Protein AF-A0A396H004-F1 (afdb_monomer_lite)

Foldseek 3Di:
DDEAEDEDEDAPDVHDPLVVDDPVVSVVVVVVVVVVQCVVCVVVVVVCVVVVHHYDYHYHYDNDPVVRVVVVCVVVVPPDDDDDDDPPPPDDDD

Organism: Medicago truncatula (NCBI:txid3880)

Radius of gyration: 15.83 Å; chains: 1; bounding box: 38×26×48 Å

Secondary structure (DSSP, 8-state):
--EEEEEEEEE--SSPPGGGS-HHHHHHHHHHHHHHHHHHHHHHHHHHHHTT-EEEEEEEEES-HHHHHHHHHHHTT-S----PPPSS-S----

Structure (mmCIF, N/CA/C/O backbone):
data_AF-A0A396H004-F1
#
_entry.id   AF-A0A396H004-F1
#
loop_
_atom_site.group_PDB
_atom_site.id
_atom_site.type_symbol
_atom_site.label_atom_id
_atom_site.label_alt_id
_atom_site.label_comp_id
_atom_site.label_asym_id
_atom_site.label_entity_id
_atom_site.label_seq_id
_atom_site.pdbx_PDB_ins_code
_atom_site.Cartn_x
_atom_site.Cartn_y
_atom_site.Cartn_z
_atom_site.occupancy
_atom_site.B_iso_or_equiv
_atom_site.auth_seq_id
_atom_site.auth_comp_id
_atom_site.auth_asym_id
_atom_site.auth_atom_id
_atom_site.pdbx_PDB_model_num
ATOM 1 N N . MET A 1 1 ? -10.373 -10.134 12.707 1.00 67.62 1 MET A N 1
ATOM 2 C CA . MET A 1 1 ? -10.196 -8.665 12.719 1.00 67.62 1 MET A CA 1
ATOM 3 C C . MET A 1 1 ? -10.306 -8.182 11.282 1.00 67.62 1 MET A C 1
ATOM 5 O O . MET A 1 1 ? -9.679 -8.796 10.432 1.00 67.62 1 MET A O 1
ATOM 9 N N . ILE A 1 2 ? -11.148 -7.188 10.988 1.00 79.50 2 ILE A N 1
ATOM 10 C CA . ILE A 1 2 ? -11.289 -6.651 9.622 1.00 79.50 2 ILE A CA 1
ATOM 11 C C . ILE A 1 2 ? -10.200 -5.595 9.428 1.00 79.50 2 ILE A C 1
ATOM 13 O O . ILE A 1 2 ? -10.097 -4.678 10.241 1.00 79.50 2 ILE A O 1
ATOM 17 N N . ILE A 1 3 ? -9.393 -5.743 8.379 1.00 86.50 3 ILE A N 1
ATOM 18 C CA . ILE A 1 3 ? -8.318 -4.814 8.020 1.00 86.50 3 ILE A CA 1
ATOM 19 C C . ILE A 1 3 ? -8.661 -4.211 6.664 1.00 86.50 3 ILE A C 1
ATOM 21 O O . ILE A 1 3 ? -9.015 -4.935 5.734 1.00 86.50 3 ILE A O 1
ATOM 25 N N . PHE A 1 4 ? -8.570 -2.890 6.563 1.00 91.62 4 PHE A N 1
ATOM 26 C CA . PHE A 1 4 ? -8.725 -2.183 5.300 1.00 91.62 4 PHE A CA 1
ATOM 27 C C . PHE A 1 4 ? -7.343 -1.917 4.717 1.00 91.62 4 PHE A C 1
ATOM 29 O O . PHE A 1 4 ? -6.426 -1.540 5.442 1.00 91.62 4 PHE A O 1
ATOM 36 N N . LYS A 1 5 ? -7.197 -2.100 3.408 1.00 94.00 5 LYS A N 1
ATOM 37 C CA . LYS A 1 5 ? -5.963 -1.792 2.685 1.00 94.00 5 LYS A CA 1
ATOM 38 C C . LYS A 1 5 ? -6.205 -0.613 1.750 1.00 94.00 5 LYS A C 1
ATOM 40 O O . LYS A 1 5 ? -7.191 -0.600 1.015 1.00 94.00 5 LYS A O 1
ATOM 45 N N . LEU A 1 6 ? -5.313 0.370 1.797 1.00 94.00 6 LEU A N 1
ATOM 46 C CA . LEU A 1 6 ? -5.204 1.438 0.809 1.00 94.00 6 LEU A CA 1
ATOM 47 C C . LEU A 1 6 ? -4.039 1.081 -0.112 1.00 94.00 6 LEU A C 1
ATOM 49 O O . LEU A 1 6 ? -2.893 1.058 0.333 1.00 94.00 6 LEU A O 1
ATOM 53 N N . ILE A 1 7 ? -4.349 0.753 -1.364 1.00 93.75 7 ILE A N 1
ATOM 54 C CA . ILE A 1 7 ? -3.371 0.273 -2.344 1.00 93.75 7 ILE A CA 1
ATOM 55 C C . ILE A 1 7 ? -3.040 1.421 -3.297 1.00 93.75 7 ILE A C 1
ATOM 57 O O . ILE A 1 7 ? -3.937 1.971 -3.938 1.00 93.75 7 ILE A O 1
ATOM 61 N N . HIS A 1 8 ? -1.761 1.775 -3.388 1.00 93.06 8 HIS A N 1
ATOM 62 C CA . HIS A 1 8 ? -1.223 2.633 -4.437 1.00 93.06 8 HIS A CA 1
ATOM 63 C C . HIS A 1 8 ? -0.304 1.796 -5.327 1.00 93.06 8 HIS A C 1
ATOM 65 O O . HIS A 1 8 ? 0.632 1.170 -4.831 1.00 93.06 8 HIS A O 1
ATOM 71 N N . VAL A 1 9 ? -0.573 1.785 -6.633 1.00 91.44 9 VAL A N 1
ATOM 72 C CA . VAL A 1 9 ? 0.343 1.191 -7.610 1.00 91.44 9 VAL A CA 1
ATOM 73 C C . VAL A 1 9 ? 1.139 2.310 -8.261 1.00 91.44 9 VAL A C 1
ATOM 75 O O . VAL A 1 9 ? 0.571 3.175 -8.930 1.00 91.44 9 VAL A O 1
ATOM 78 N N . HIS A 1 10 ? 2.449 2.281 -8.051 1.00 87.94 10 HIS A N 1
ATOM 79 C CA . HIS A 1 10 ? 3.398 3.137 -8.727 1.00 87.94 10 HIS A CA 1
ATOM 80 C C . HIS A 1 10 ? 3.754 2.515 -10.082 1.00 87.94 10 HIS A C 1
ATOM 82 O O . HIS A 1 10 ? 4.429 1.485 -10.146 1.00 87.94 10 HIS A O 1
ATOM 88 N N . ALA A 1 11 ? 3.277 3.141 -11.158 1.00 82.88 11 ALA A N 1
ATOM 89 C CA . ALA A 1 11 ? 3.543 2.695 -12.517 1.00 82.88 11 ALA A CA 1
ATOM 90 C C . ALA A 1 11 ? 4.963 3.087 -12.950 1.00 82.88 11 ALA A C 1
ATOM 92 O O . ALA A 1 11 ? 5.205 4.217 -13.383 1.00 82.88 11 ALA A O 1
ATOM 93 N N . VAL A 1 12 ? 5.893 2.138 -12.867 1.00 74.88 12 VAL A N 1
ATOM 94 C CA . VAL A 1 12 ? 7.228 2.248 -13.471 1.00 74.88 12 VAL A CA 1
ATOM 95 C C . VAL A 1 12 ? 7.064 2.106 -14.979 1.00 74.88 12 VAL A C 1
ATOM 97 O O . VAL A 1 12 ? 7.007 1.006 -15.510 1.00 74.88 12 VAL A O 1
ATOM 100 N N . GLY A 1 13 ? 6.886 3.227 -15.677 1.00 68.25 13 GLY A N 1
ATOM 101 C CA . GLY A 1 13 ? 6.836 3.259 -17.140 1.00 68.25 13 GLY A CA 1
ATOM 102 C C . GLY A 1 13 ? 8.202 2.936 -17.765 1.00 68.25 13 GLY A C 1
ATOM 103 O O . GLY A 1 13 ? 8.806 1.905 -17.512 1.00 68.25 13 GLY A O 1
ATOM 104 N N . ASN A 1 14 ? 8.754 3.849 -18.568 1.00 60.75 14 ASN A N 1
ATOM 105 C CA . ASN A 1 14 ? 10.065 3.661 -19.215 1.00 60.75 14 ASN A CA 1
ATOM 106 C C . ASN A 1 14 ? 11.269 3.927 -18.273 1.00 60.75 14 ASN A C 1
ATOM 108 O O . ASN A 1 14 ? 12.358 4.275 -18.733 1.00 60.75 14 ASN A O 1
ATOM 112 N N . PHE A 1 15 ? 11.068 3.842 -16.958 1.00 65.75 15 PHE A N 1
ATOM 113 C CA . PHE A 1 15 ? 12.102 4.088 -15.952 1.00 65.75 15 PHE A CA 1
ATOM 114 C C . PHE A 1 15 ? 12.777 2.775 -15.547 1.00 65.75 15 PHE A C 1
ATOM 116 O O . PHE A 1 15 ? 12.171 1.708 -15.611 1.00 65.75 15 PHE A O 1
ATOM 123 N N . LEU A 1 16 ? 14.052 2.847 -15.155 1.00 67.50 16 LEU A N 1
ATOM 124 C CA . LEU A 1 16 ? 14.772 1.681 -14.645 1.00 67.50 16 LEU A CA 1
ATOM 125 C C . LEU A 1 16 ? 14.141 1.240 -13.313 1.00 67.50 16 LEU A C 1
ATOM 127 O O . LEU A 1 16 ? 13.940 2.102 -12.455 1.00 67.50 16 LEU A O 1
ATOM 131 N N . PRO A 1 17 ? 13.864 -0.063 -13.115 1.00 67.75 17 PRO A N 1
ATOM 132 C CA . PRO A 1 17 ? 13.386 -0.574 -11.835 1.00 67.75 17 PRO A CA 1
ATOM 133 C C . PRO A 1 17 ? 14.318 -0.153 -10.703 1.00 67.75 17 PRO A C 1
ATOM 135 O O . PRO A 1 17 ? 15.540 -0.196 -10.874 1.00 67.75 17 PRO A O 1
ATOM 138 N N . ILE A 1 18 ? 13.774 0.183 -9.530 1.00 67.75 18 ILE A N 1
ATOM 139 C CA . ILE A 1 18 ? 14.595 0.639 -8.391 1.00 67.75 18 ILE A CA 1
ATOM 140 C C . ILE A 1 18 ? 15.664 -0.402 -8.012 1.00 67.75 18 ILE A C 1
ATOM 142 O O . ILE A 1 18 ? 16.748 -0.052 -7.550 1.00 67.75 18 ILE A O 1
ATOM 146 N N . SER A 1 19 ? 15.387 -1.687 -8.249 1.00 67.00 19 SER A N 1
ATOM 147 C CA . SER A 1 19 ? 16.326 -2.795 -8.031 1.00 67.00 19 SER A CA 1
ATOM 148 C C . SER A 1 19 ? 17.598 -2.735 -8.887 1.00 67.00 19 SER A C 1
ATOM 150 O O . SER A 1 19 ? 18.553 -3.445 -8.588 1.00 67.00 19 SER A O 1
ATOM 152 N N . GLN A 1 20 ? 17.621 -1.913 -9.940 1.00 69.38 20 GLN A N 1
ATOM 153 C CA . GLN A 1 20 ? 18.760 -1.733 -10.846 1.00 69.38 20 GLN A CA 1
ATOM 154 C C . GLN A 1 20 ? 19.551 -0.445 -10.566 1.00 69.38 20 GLN A C 1
ATOM 156 O O . GLN A 1 20 ? 20.489 -0.124 -11.296 1.00 69.38 20 GLN A O 1
ATOM 161 N N . VAL A 1 21 ? 19.176 0.306 -9.528 1.00 75.12 21 VAL A N 1
ATOM 162 C CA . VAL A 1 21 ? 19.780 1.593 -9.167 1.00 75.12 21 VAL A CA 1
ATOM 163 C C . VAL A 1 21 ? 20.603 1.437 -7.883 1.00 75.12 21 VAL A C 1
ATOM 165 O O . VAL A 1 21 ? 20.298 0.597 -7.044 1.00 75.12 21 VAL A O 1
ATOM 168 N N . CYS A 1 22 ? 21.658 2.246 -7.727 1.00 80.56 22 CYS A N 1
ATOM 169 C CA . CYS A 1 22 ? 22.463 2.299 -6.503 1.00 80.56 22 CYS A CA 1
ATOM 170 C C . CYS A 1 22 ? 21.581 2.492 -5.258 1.00 80.56 22 CYS A C 1
ATOM 172 O O . CYS A 1 22 ? 20.680 3.337 -5.265 1.00 80.56 22 CYS A O 1
ATOM 174 N N . ASP A 1 23 ? 21.892 1.756 -4.189 1.00 80.69 23 ASP A N 1
ATOM 175 C CA . ASP A 1 23 ? 21.082 1.665 -2.969 1.00 80.69 23 ASP A CA 1
ATOM 176 C C . ASP A 1 23 ? 20.704 3.030 -2.367 1.00 80.69 23 ASP A C 1
ATOM 178 O O . ASP A 1 23 ? 19.585 3.200 -1.887 1.00 80.69 23 ASP A O 1
ATOM 182 N N . ASP A 1 24 ? 21.594 4.024 -2.428 1.00 79.50 24 ASP A N 1
ATOM 183 C CA . ASP A 1 24 ? 21.355 5.364 -1.864 1.00 79.50 24 ASP A CA 1
ATOM 184 C C . ASP A 1 24 ? 20.312 6.172 -2.662 1.00 79.50 24 ASP A C 1
ATOM 186 O O . ASP A 1 24 ? 19.410 6.816 -2.113 1.00 79.50 24 ASP A O 1
ATOM 190 N N . VAL A 1 25 ? 20.370 6.063 -3.991 1.00 79.81 25 VAL A N 1
ATOM 191 C CA . VAL A 1 25 ? 19.395 6.689 -4.895 1.00 79.81 25 VAL A CA 1
ATOM 192 C C . VAL A 1 25 ? 18.053 5.964 -4.788 1.00 79.81 25 VAL A C 1
ATOM 194 O O . VAL A 1 25 ? 17.006 6.605 -4.692 1.00 79.81 25 VAL A O 1
ATOM 197 N N . ALA A 1 26 ? 18.083 4.630 -4.715 1.00 80.06 26 ALA A N 1
ATOM 198 C CA . ALA A 1 26 ? 16.910 3.796 -4.485 1.00 80.06 26 ALA A CA 1
ATOM 199 C C . ALA A 1 26 ? 16.206 4.130 -3.159 1.00 80.06 26 ALA A C 1
ATOM 201 O O . ALA A 1 26 ? 14.979 4.230 -3.117 1.00 80.06 26 ALA A O 1
ATOM 202 N N . ALA A 1 27 ? 16.961 4.326 -2.076 1.00 82.94 27 ALA A N 1
ATOM 203 C CA . ALA A 1 27 ? 16.416 4.670 -0.767 1.00 82.94 27 ALA A CA 1
ATOM 204 C C . ALA A 1 27 ? 15.781 6.066 -0.753 1.00 82.94 27 ALA A C 1
ATOM 206 O O . ALA A 1 27 ? 14.684 6.240 -0.217 1.00 82.94 27 ALA A O 1
ATOM 207 N N . THR A 1 28 ? 16.440 7.047 -1.375 1.00 84.38 28 THR A N 1
ATOM 208 C CA . THR A 1 28 ? 15.915 8.416 -1.488 1.00 84.38 28 THR A CA 1
ATOM 209 C C . THR A 1 28 ? 14.600 8.433 -2.262 1.00 84.38 28 THR A C 1
ATOM 211 O O . THR A 1 28 ? 13.613 8.991 -1.785 1.00 84.38 28 THR A O 1
ATOM 214 N N . TYR A 1 29 ? 14.558 7.741 -3.400 1.00 83.00 29 TYR A N 1
ATOM 215 C CA . TYR A 1 29 ? 13.362 7.636 -4.226 1.00 83.00 29 TYR A CA 1
ATOM 216 C C . TYR A 1 29 ? 12.212 6.908 -3.511 1.00 83.00 29 TYR A C 1
ATOM 218 O O . TYR A 1 29 ? 11.090 7.407 -3.474 1.00 83.00 29 TYR A O 1
ATOM 226 N N . LYS A 1 30 ? 12.478 5.767 -2.857 1.00 83.00 30 LYS A N 1
ATOM 227 C CA . LYS A 1 30 ? 11.453 5.053 -2.069 1.00 83.00 30 LYS A CA 1
ATOM 228 C C . LYS A 1 30 ? 10.851 5.941 -0.986 1.00 83.00 30 LYS A C 1
ATOM 230 O O . LYS A 1 30 ? 9.637 5.951 -0.808 1.00 83.00 30 LYS A O 1
ATOM 235 N N . LYS A 1 31 ? 11.687 6.718 -0.295 1.00 86.50 31 LYS A N 1
ATOM 236 C CA . LYS A 1 31 ? 11.236 7.657 0.735 1.00 86.50 31 LYS A CA 1
ATOM 237 C C . LYS A 1 31 ? 10.348 8.758 0.155 1.00 86.50 31 LYS A C 1
ATOM 239 O O . LYS A 1 31 ? 9.379 9.150 0.798 1.00 86.50 31 LYS A O 1
ATOM 244 N N . GLU A 1 32 ? 10.660 9.253 -1.037 1.00 87.06 32 GLU A N 1
ATOM 245 C CA . GLU A 1 32 ? 9.830 10.235 -1.738 1.00 87.06 32 GLU A CA 1
ATOM 246 C C . GLU A 1 32 ? 8.453 9.652 -2.082 1.00 87.06 32 GLU A C 1
ATOM 248 O O . GLU A 1 32 ? 7.439 10.210 -1.665 1.00 87.06 32 GLU A O 1
ATOM 253 N N . ILE A 1 33 ? 8.408 8.463 -2.694 1.00 86.50 33 ILE A N 1
ATOM 254 C CA . ILE A 1 33 ? 7.153 7.758 -3.003 1.00 86.50 33 ILE A CA 1
ATOM 255 C C . ILE A 1 33 ? 6.334 7.468 -1.739 1.00 86.50 33 ILE A C 1
ATOM 257 O O . ILE A 1 33 ? 5.110 7.638 -1.726 1.00 86.50 33 ILE A O 1
ATOM 261 N N . GLU A 1 34 ? 6.982 7.056 -0.648 1.00 87.06 34 GLU A N 1
ATOM 262 C CA . GLU A 1 34 ? 6.320 6.856 0.641 1.00 87.06 34 GLU A CA 1
ATOM 263 C C . GLU A 1 34 ? 5.715 8.157 1.179 1.00 87.06 34 GLU A C 1
ATOM 265 O O . GLU A 1 34 ? 4.588 8.146 1.683 1.00 87.06 34 GLU A O 1
ATOM 270 N N . LEU A 1 35 ? 6.431 9.281 1.092 1.00 89.00 35 LEU A N 1
ATOM 271 C CA . LEU A 1 35 ? 5.936 10.582 1.542 1.00 89.00 35 LEU A CA 1
ATOM 272 C C . LEU A 1 35 ? 4.742 11.042 0.703 1.00 89.00 35 LEU A C 1
ATOM 274 O O . LEU A 1 35 ? 3.706 11.393 1.274 1.00 89.00 35 LEU A O 1
ATOM 278 N N . GLU A 1 36 ? 4.854 10.987 -0.622 1.00 89.56 36 GLU A N 1
ATOM 279 C CA . GLU A 1 36 ? 3.778 11.348 -1.550 1.00 89.56 36 GLU A CA 1
ATOM 280 C C . GLU A 1 36 ? 2.532 10.490 -1.320 1.00 89.56 36 GLU A C 1
ATOM 282 O O . GLU A 1 36 ? 1.423 11.006 -1.147 1.00 89.56 36 GLU A O 1
ATOM 287 N N . THR A 1 37 ? 2.713 9.172 -1.211 1.00 90.38 37 THR A N 1
ATOM 288 C CA . THR A 1 37 ? 1.611 8.239 -0.960 1.00 90.38 37 THR A CA 1
ATOM 289 C C . THR A 1 37 ? 0.962 8.496 0.402 1.00 90.38 37 THR A C 1
ATOM 291 O O . THR A 1 37 ? -0.265 8.471 0.536 1.00 90.38 37 THR A O 1
ATOM 294 N N . ASN A 1 38 ? 1.757 8.786 1.436 1.00 88.56 38 ASN A N 1
ATOM 295 C CA . ASN A 1 38 ? 1.233 9.116 2.760 1.00 88.56 38 ASN A CA 1
ATOM 296 C C . ASN A 1 38 ? 0.409 10.406 2.757 1.00 88.56 38 ASN A C 1
ATOM 298 O O . ASN A 1 38 ? -0.616 10.467 3.441 1.00 88.56 38 ASN A O 1
ATOM 302 N N . GLN A 1 39 ? 0.827 11.414 1.989 1.00 92.56 39 GLN A N 1
ATOM 303 C CA . GLN A 1 39 ? 0.065 12.649 1.815 1.00 92.56 39 GLN A CA 1
ATOM 304 C C . GLN A 1 39 ? -1.237 12.395 1.050 1.00 92.56 39 GLN A C 1
ATOM 306 O O . GLN A 1 39 ? -2.301 12.816 1.511 1.00 92.56 39 GLN A O 1
ATOM 311 N N . MET A 1 40 ? -1.180 11.640 -0.053 1.00 90.31 40 MET A N 1
ATOM 312 C CA . MET A 1 40 ? -2.351 11.253 -0.846 1.00 90.31 40 MET A CA 1
ATOM 313 C C . MET A 1 40 ? -3.387 10.501 -0.001 1.00 90.31 40 MET A C 1
ATOM 315 O O . MET A 1 40 ? -4.586 10.777 -0.083 1.00 90.31 40 MET A O 1
ATOM 319 N N . PHE A 1 41 ? -2.938 9.580 0.858 1.00 93.62 41 PHE A N 1
ATOM 320 C CA . PHE A 1 41 ? -3.828 8.781 1.699 1.00 93.62 41 PHE A CA 1
ATOM 321 C C . PHE A 1 41 ? -4.259 9.441 3.009 1.00 93.62 41 PHE A C 1
ATOM 323 O O . PHE A 1 41 ? -5.122 8.894 3.703 1.00 93.62 41 PHE A O 1
ATOM 330 N N . LEU A 1 42 ? -3.725 10.613 3.359 1.00 93.75 42 LEU A N 1
ATOM 331 C CA . LEU A 1 42 ? -4.013 11.279 4.631 1.00 93.75 42 LEU A CA 1
ATOM 332 C C . LEU A 1 42 ? -5.521 11.450 4.920 1.00 93.75 42 LEU A C 1
ATOM 334 O O . LEU A 1 42 ? -5.928 11.161 6.051 1.00 93.75 42 LEU A O 1
ATOM 338 N N . PRO A 1 43 ? -6.381 11.857 3.960 1.00 92.94 43 PRO A N 1
ATOM 339 C CA . PRO A 1 43 ? -7.819 11.979 4.210 1.00 92.94 43 PRO A CA 1
ATOM 340 C C . PRO A 1 43 ? -8.470 10.636 4.567 1.00 92.94 43 PRO A C 1
ATOM 342 O O . PRO A 1 43 ? -9.285 10.558 5.488 1.00 92.94 43 PRO A O 1
ATOM 345 N N . PHE A 1 44 ? -8.071 9.564 3.882 1.00 91.88 44 PHE A N 1
ATOM 346 C CA . PHE A 1 44 ? -8.606 8.221 4.099 1.00 91.88 44 PHE A CA 1
ATOM 347 C C . PHE A 1 44 ? -8.124 7.629 5.424 1.00 91.88 44 PHE A C 1
ATOM 349 O O . PHE A 1 44 ? -8.925 7.059 6.162 1.00 91.88 44 PHE A O 1
ATOM 356 N N . LYS A 1 45 ? -6.851 7.842 5.784 1.00 92.94 45 LYS A N 1
ATOM 357 C CA . LYS A 1 45 ? -6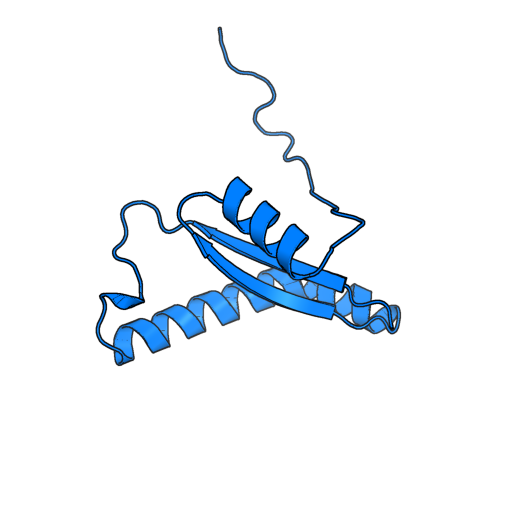.310 7.452 7.094 1.00 92.94 45 LYS A CA 1
ATOM 358 C C . LYS A 1 45 ? -7.072 8.112 8.238 1.00 92.94 45 LYS A C 1
ATOM 360 O O . LYS A 1 45 ? -7.524 7.412 9.140 1.00 92.94 45 LYS A O 1
ATOM 365 N N . LYS A 1 46 ? -7.287 9.431 8.161 1.00 94.00 46 LYS A N 1
ATOM 366 C CA . LYS A 1 46 ? -8.073 10.177 9.159 1.00 94.00 46 LYS A CA 1
ATOM 367 C C . LYS A 1 46 ? -9.498 9.640 9.275 1.00 94.00 46 LYS A C 1
ATOM 369 O O . LYS A 1 46 ? -10.004 9.472 10.380 1.00 94.00 46 LYS A O 1
ATOM 374 N N . MET A 1 47 ? -10.138 9.322 8.150 1.00 93.25 47 MET A N 1
ATOM 375 C CA . MET A 1 47 ? -11.473 8.720 8.150 1.00 93.25 47 MET A CA 1
ATOM 376 C C . MET A 1 47 ? -11.486 7.338 8.833 1.00 93.25 47 MET A C 1
ATOM 378 O O . MET A 1 47 ? -12.395 7.053 9.613 1.00 93.25 47 MET A O 1
ATOM 382 N N . CYS A 1 48 ? -10.502 6.476 8.557 1.00 92.06 48 CYS A N 1
ATOM 383 C CA . CYS A 1 48 ? -10.379 5.164 9.200 1.00 92.06 48 CYS A CA 1
ATOM 384 C C . CYS A 1 48 ? -10.140 5.291 10.710 1.00 92.06 48 CYS A C 1
ATOM 386 O O . CYS A 1 48 ? -10.811 4.618 11.494 1.00 92.06 48 CYS A O 1
ATOM 388 N N . GLU A 1 49 ? -9.250 6.197 11.118 1.00 92.75 49 GLU A N 1
ATOM 389 C CA . GLU A 1 49 ? -8.940 6.482 12.521 1.00 92.75 49 GLU A CA 1
ATOM 390 C C . GLU A 1 49 ? -10.180 6.962 13.287 1.00 92.75 49 GLU A C 1
ATOM 392 O O . GLU A 1 49 ? -10.519 6.405 14.332 1.00 92.75 49 GLU A O 1
ATOM 397 N N . GLN A 1 50 ? -10.935 7.912 12.722 1.00 95.69 50 GLN A N 1
ATOM 398 C CA . GLN A 1 50 ? -12.199 8.393 13.294 1.00 95.69 50 GLN A CA 1
ATOM 399 C C . GLN A 1 50 ? -13.223 7.269 13.500 1.00 95.69 50 GLN A C 1
ATOM 401 O O . GLN A 1 50 ? -14.017 7.309 14.441 1.00 95.69 50 GLN A O 1
ATOM 406 N N . ARG A 1 51 ? -13.205 6.250 12.635 1.00 94.12 51 ARG A N 1
ATOM 407 C CA . ARG A 1 51 ? -14.087 5.077 12.719 1.00 94.12 51 ARG A CA 1
ATOM 408 C C . ARG A 1 51 ? -13.495 3.928 13.540 1.00 94.12 51 ARG A C 1
ATOM 410 O O . ARG A 1 51 ? -14.150 2.896 13.661 1.00 94.12 51 ARG A O 1
ATOM 417 N N . LYS A 1 52 ? -12.302 4.101 14.125 1.00 93.31 52 LYS A N 1
ATOM 418 C CA . LYS A 1 52 ? -11.560 3.079 14.888 1.00 93.31 52 LYS A CA 1
ATOM 419 C C . LYS A 1 52 ? -11.309 1.803 14.081 1.00 93.31 52 LYS A C 1
ATOM 421 O O . LYS A 1 52 ? -11.410 0.689 14.592 1.00 93.31 52 LYS A O 1
ATOM 426 N N . VAL A 1 53 ? -11.004 1.978 12.801 1.00 92.69 53 VAL A N 1
ATOM 427 C CA . VAL A 1 53 ? -10.743 0.897 11.854 1.00 92.69 53 VAL A CA 1
ATOM 428 C C . VAL A 1 53 ? -9.249 0.824 11.560 1.00 92.69 53 VAL A C 1
ATOM 430 O O . VAL A 1 53 ? -8.620 1.845 11.287 1.00 92.69 53 VAL A O 1
ATOM 433 N N . HIS A 1 54 ? -8.686 -0.386 11.579 1.00 91.94 54 HIS A N 1
ATOM 434 C CA . HIS A 1 54 ? -7.293 -0.599 11.198 1.00 91.94 54 HIS A CA 1
ATOM 435 C C . HIS A 1 54 ? -7.121 -0.465 9.681 1.00 91.94 54 HIS A C 1
ATOM 437 O O . HIS A 1 54 ? -7.861 -1.088 8.911 1.00 91.94 54 HIS A O 1
ATOM 443 N N . VAL A 1 55 ? -6.139 0.339 9.273 1.00 92.94 55 VAL A N 1
ATOM 444 C CA . VAL A 1 55 ? -5.810 0.586 7.871 1.00 92.94 55 VAL A CA 1
ATOM 445 C C . VAL A 1 55 ? -4.326 0.354 7.618 1.00 92.94 55 VAL A C 1
ATOM 447 O O . VAL A 1 55 ? -3.476 0.864 8.344 1.00 92.94 55 VAL A O 1
ATOM 450 N N . 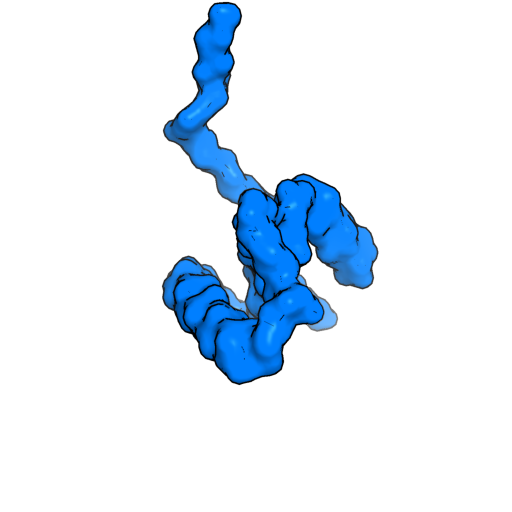GLU A 1 56 ? -4.031 -0.399 6.570 1.00 93.12 56 GLU A N 1
ATOM 451 C CA . GLU A 1 56 ? -2.686 -0.658 6.071 1.00 93.12 56 GLU A CA 1
ATOM 452 C C . GLU A 1 56 ? -2.509 0.060 4.729 1.00 93.12 56 GLU A C 1
ATOM 454 O O . GLU A 1 56 ? -3.401 0.026 3.879 1.00 93.12 56 GLU A O 1
ATOM 459 N N . VAL A 1 57 ? -1.373 0.732 4.540 1.00 91.62 57 VAL A N 1
ATOM 460 C CA . VAL A 1 57 ? -1.004 1.308 3.241 1.00 91.62 57 VAL A CA 1
ATOM 461 C C . VAL A 1 57 ? -0.056 0.354 2.547 1.00 91.62 57 VAL A C 1
ATOM 463 O O . VAL A 1 57 ? 0.954 -0.032 3.129 1.00 91.62 57 VAL A O 1
ATOM 466 N N . VAL A 1 58 ? -0.379 0.018 1.305 1.00 92.50 58 VAL A N 1
ATOM 467 C CA . VAL A 1 58 ? 0.440 -0.838 0.454 1.00 92.50 58 VAL A CA 1
ATOM 468 C C . VAL A 1 58 ? 0.846 -0.036 -0.774 1.00 92.50 58 VAL A C 1
ATOM 470 O O . VAL A 1 58 ? -0.010 0.510 -1.472 1.00 92.50 58 VAL A O 1
ATOM 473 N N . VAL A 1 59 ? 2.151 0.036 -1.020 1.00 91.44 59 VAL A N 1
ATOM 474 C CA . VAL A 1 59 ? 2.730 0.612 -2.237 1.00 91.44 59 VAL A CA 1
ATOM 475 C C . VAL A 1 59 ? 3.315 -0.528 -3.05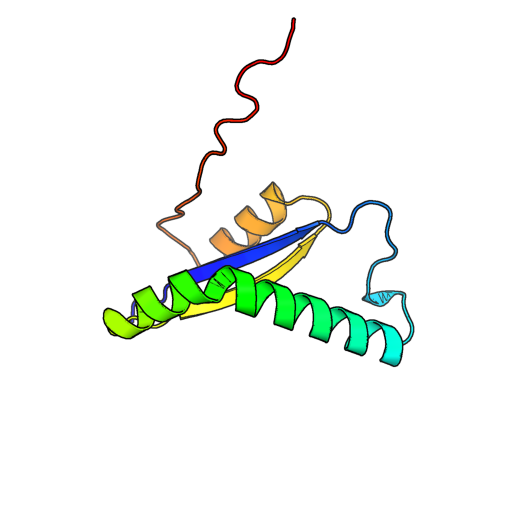2 1.00 91.44 59 VAL A C 1
ATOM 477 O O . VAL A 1 59 ? 4.137 -1.285 -2.541 1.00 91.44 59 VAL A O 1
ATOM 480 N N . ILE A 1 60 ? 2.869 -0.661 -4.297 1.00 90.81 60 ILE A N 1
ATOM 481 C CA . ILE A 1 60 ? 3.330 -1.695 -5.225 1.00 90.81 60 ILE A CA 1
ATOM 482 C C . ILE A 1 60 ? 3.959 -1.000 -6.422 1.00 90.81 60 ILE A C 1
ATOM 484 O O . ILE A 1 60 ? 3.343 -0.124 -7.017 1.00 90.81 60 ILE A O 1
ATOM 488 N N . GLU A 1 61 ? 5.172 -1.391 -6.779 1.00 88.50 61 GLU A N 1
ATOM 489 C CA . GLU A 1 61 ? 5.818 -0.973 -8.020 1.00 88.50 61 GLU A CA 1
ATOM 490 C C . GLU A 1 61 ? 5.506 -2.023 -9.092 1.00 88.50 61 GLU A C 1
ATOM 492 O O . GLU A 1 61 ? 5.765 -3.209 -8.885 1.00 88.50 61 GLU A O 1
ATOM 497 N N . SER A 1 62 ? 4.887 -1.613 -10.199 1.00 88.12 62 SER A N 1
ATOM 498 C CA . SER A 1 62 ? 4.534 -2.523 -11.295 1.00 88.12 62 SER A CA 1
ATOM 499 C C . SER A 1 62 ? 4.296 -1.762 -12.595 1.00 88.12 62 SER A C 1
ATOM 501 O O . SER A 1 62 ? 3.857 -0.616 -12.583 1.00 88.12 62 SER A O 1
ATOM 503 N N . ASP A 1 63 ? 4.580 -2.407 -13.718 1.00 88.06 63 ASP A N 1
ATOM 504 C CA . ASP A 1 63 ? 4.270 -1.954 -15.073 1.00 88.06 63 ASP A CA 1
ATOM 505 C C . ASP A 1 63 ? 2.807 -2.234 -15.474 1.00 88.06 63 ASP A C 1
ATOM 507 O O . ASP A 1 63 ? 2.227 -1.487 -16.266 1.00 88.06 63 ASP A O 1
ATOM 511 N N . ASP A 1 64 ? 2.180 -3.256 -14.884 1.00 90.69 64 ASP A N 1
ATOM 512 C CA . ASP A 1 64 ? 0.768 -3.598 -15.062 1.00 90.69 64 ASP A CA 1
ATOM 513 C C . ASP A 1 64 ? -0.034 -3.391 -13.770 1.00 90.69 64 ASP A C 1
ATOM 515 O O . ASP A 1 64 ? -0.132 -4.250 -12.887 1.00 90.69 64 ASP A O 1
ATOM 519 N N . VAL A 1 65 ? -0.701 -2.237 -13.706 1.00 90.25 65 VAL A N 1
ATOM 520 C CA . VAL A 1 65 ? -1.563 -1.843 -12.585 1.00 90.25 65 VAL A CA 1
ATOM 521 C C . VAL A 1 65 ? -2.661 -2.868 -12.298 1.00 90.25 65 VAL A C 1
ATOM 523 O O . VAL A 1 65 ? -2.975 -3.116 -11.133 1.00 90.25 65 VAL A O 1
ATOM 526 N N . ALA A 1 66 ? -3.269 -3.454 -13.331 1.00 92.00 66 ALA A N 1
ATOM 527 C CA . ALA A 1 66 ? -4.392 -4.365 -13.148 1.00 92.00 66 ALA A CA 1
ATOM 528 C C . ALA A 1 66 ? -3.923 -5.693 -12.548 1.00 92.00 66 ALA A C 1
ATOM 530 O O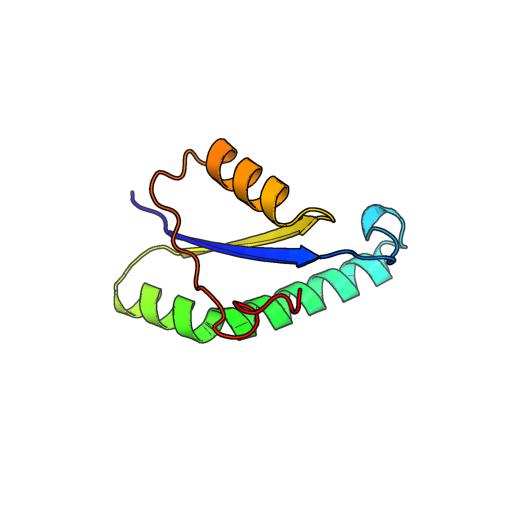 . ALA A 1 66 ? -4.533 -6.181 -11.591 1.00 92.00 66 ALA A O 1
ATOM 531 N N . SER A 1 67 ? -2.821 -6.235 -13.067 1.00 94.88 67 SER A N 1
ATOM 532 C CA . SER A 1 67 ? -2.218 -7.466 -12.553 1.00 94.88 67 SER A CA 1
ATOM 533 C C . SER A 1 67 ? -1.711 -7.281 -11.122 1.00 94.88 67 SER A C 1
ATOM 535 O O . SER A 1 67 ? -2.055 -8.084 -10.258 1.00 94.88 67 SER A O 1
ATOM 537 N N . ALA A 1 68 ? -1.030 -6.171 -10.820 1.00 94.38 68 ALA A N 1
ATOM 538 C CA . ALA A 1 68 ? -0.564 -5.863 -9.466 1.00 94.38 68 ALA A CA 1
ATOM 539 C C . ALA A 1 68 ? -1.703 -5.819 -8.432 1.00 94.38 68 ALA A C 1
ATOM 541 O O . ALA A 1 68 ? -1.599 -6.390 -7.344 1.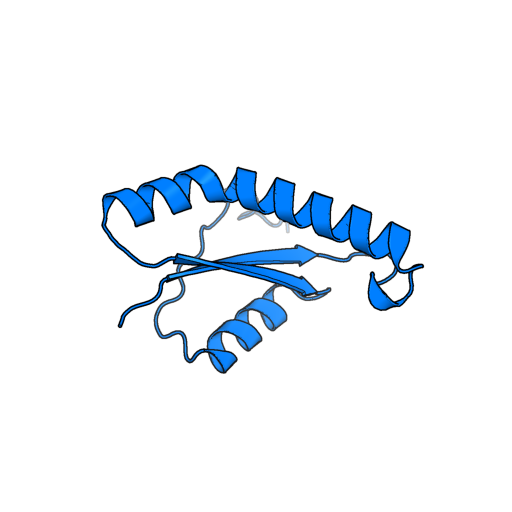00 94.38 68 ALA A O 1
ATOM 542 N N . VAL A 1 69 ? -2.826 -5.173 -8.770 1.00 95.00 69 VAL A N 1
ATOM 543 C CA . VAL A 1 69 ? -4.004 -5.147 -7.889 1.00 95.00 69 VAL A CA 1
ATOM 544 C C . VAL A 1 69 ? -4.618 -6.541 -7.752 1.00 95.00 69 VAL A C 1
ATOM 546 O O . VAL A 1 69 ? -4.995 -6.927 -6.646 1.00 95.00 69 VAL A O 1
ATOM 549 N N . ALA A 1 70 ? -4.721 -7.307 -8.843 1.00 95.94 70 ALA A N 1
ATOM 550 C CA . ALA A 1 70 ? -5.272 -8.660 -8.812 1.00 95.94 70 ALA A CA 1
ATOM 551 C C . ALA A 1 70 ? -4.430 -9.602 -7.936 1.00 95.94 70 ALA A C 1
ATOM 553 O O . ALA A 1 70 ? -4.981 -10.347 -7.125 1.00 95.94 70 ALA A O 1
ATOM 554 N N . GLU A 1 71 ? -3.105 -9.537 -8.050 1.00 96.12 71 GLU A N 1
ATOM 555 C CA . GLU A 1 71 ? -2.170 -10.305 -7.229 1.00 96.12 71 GLU A CA 1
ATOM 556 C C . GLU A 1 71 ? -2.300 -9.963 -5.746 1.00 96.12 71 GLU A C 1
ATOM 558 O O . GLU A 1 71 ? -2.405 -10.867 -4.916 1.00 96.12 71 GLU A O 1
ATOM 563 N N . GLU A 1 72 ? -2.382 -8.677 -5.401 1.00 95.25 72 GLU A N 1
ATOM 564 C CA . GLU A 1 72 ? -2.567 -8.237 -4.017 1.00 95.25 72 GLU A CA 1
ATOM 565 C C . GLU A 1 72 ? -3.929 -8.694 -3.453 1.00 95.25 72 GLU A C 1
ATOM 567 O O . GLU A 1 72 ? -4.022 -9.168 -2.316 1.00 95.25 72 GLU A O 1
ATOM 572 N N . VAL A 1 73 ? -4.992 -8.640 -4.265 1.00 95.69 73 VAL A N 1
ATOM 573 C CA . VAL A 1 73 ? -6.323 -9.161 -3.908 1.00 95.69 73 VAL A CA 1
ATOM 574 C C . VAL A 1 73 ? -6.280 -10.665 -3.643 1.00 95.69 73 VAL A C 1
ATOM 576 O O . VAL A 1 73 ? -6.834 -11.115 -2.636 1.00 95.69 73 VAL A O 1
ATOM 579 N N . MET A 1 74 ? -5.606 -11.440 -4.498 1.00 96.19 74 MET A N 1
ATOM 580 C CA . MET A 1 74 ? -5.450 -12.887 -4.321 1.00 96.19 74 MET A CA 1
ATOM 581 C C . MET A 1 74 ? -4.612 -13.218 -3.082 1.00 96.19 74 MET A C 1
ATOM 583 O O . MET A 1 74 ? -5.025 -14.041 -2.265 1.00 96.19 74 MET A O 1
ATOM 587 N N . LYS A 1 75 ? -3.474 -12.540 -2.903 1.00 95.25 75 LYS A N 1
ATOM 588 C CA . LYS A 1 75 ? -2.521 -12.760 -1.805 1.00 95.25 75 LYS A CA 1
ATOM 589 C C . LYS A 1 75 ? -3.155 -12.593 -0.426 1.00 95.25 75 LYS A C 1
ATOM 591 O O . LYS A 1 75 ? -2.850 -13.362 0.482 1.00 95.25 75 LYS A O 1
ATOM 596 N N . TYR A 1 76 ? -4.041 -11.611 -0.269 1.00 93.25 76 TYR A N 1
ATOM 597 C CA . TYR A 1 76 ? -4.712 -11.327 1.004 1.00 93.25 76 TYR A CA 1
ATOM 598 C C . TYR A 1 76 ? -6.174 -11.788 1.046 1.00 93.25 76 TYR A C 1
ATOM 600 O O . TYR A 1 76 ? -6.887 -11.443 1.989 1.00 93.25 76 TYR A O 1
ATOM 608 N N . ALA A 1 77 ? -6.621 -12.559 0.046 1.00 93.25 77 ALA A N 1
ATOM 609 C CA . ALA A 1 77 ? -8.001 -13.024 -0.092 1.00 93.25 77 ALA A CA 1
ATOM 610 C C . ALA A 1 77 ? -9.031 -11.890 0.109 1.00 93.25 77 ALA A C 1
ATOM 612 O O . ALA A 1 77 ? -10.010 -12.025 0.851 1.00 93.25 77 ALA A O 1
ATOM 613 N N . ILE A 1 78 ? -8.790 -10.737 -0.525 1.00 93.00 78 ILE A N 1
ATOM 614 C CA . ILE A 1 78 ? -9.647 -9.554 -0.400 1.00 93.00 78 ILE A CA 1
ATOM 615 C C . ILE A 1 78 ? -11.000 -9.857 -1.051 1.00 93.00 78 ILE A C 1
ATOM 617 O O . ILE A 1 78 ? -11.105 -10.061 -2.255 1.00 93.00 78 ILE A O 1
ATOM 621 N N . THR A 1 79 ? -12.066 -9.850 -0.250 1.00 93.31 79 THR A N 1
ATOM 622 C CA . THR A 1 79 ? -13.426 -10.190 -0.713 1.00 93.31 79 THR A CA 1
ATOM 623 C C . THR A 1 79 ? -14.222 -8.992 -1.223 1.00 93.31 79 THR A C 1
ATOM 625 O O . THR A 1 79 ? -15.257 -9.163 -1.865 1.00 93.31 79 THR A O 1
ATOM 628 N N . LYS A 1 80 ? -13.775 -7.769 -0.916 1.00 93.81 80 LYS A N 1
ATOM 629 C CA . LYS A 1 80 ? -14.418 -6.518 -1.331 1.00 93.81 80 LYS A CA 1
ATOM 630 C C . LYS A 1 80 ? -13.360 -5.536 -1.810 1.00 93.81 80 LYS A C 1
ATOM 632 O O . LYS A 1 80 ? -12.578 -5.039 -1.005 1.00 93.81 80 LYS A O 1
ATOM 637 N N . LEU A 1 81 ? -13.376 -5.246 -3.106 1.00 94.12 81 LEU A N 1
ATOM 638 C CA . LEU A 1 81 ? -12.528 -4.239 -3.731 1.00 94.12 81 LEU A CA 1
ATOM 639 C C . LEU A 1 81 ? -13.378 -3.010 -4.070 1.00 94.12 81 LEU A C 1
ATOM 641 O O . LEU A 1 81 ? -14.423 -3.133 -4.707 1.00 94.12 81 LEU A O 1
ATOM 645 N N . VAL A 1 82 ? -12.938 -1.830 -3.634 1.00 91.44 82 VAL A N 1
ATOM 646 C CA . VAL A 1 82 ? -13.583 -0.549 -3.949 1.00 91.44 82 VAL A CA 1
ATOM 647 C C . VAL A 1 82 ? -12.616 0.264 -4.795 1.00 91.44 82 VAL A C 1
ATOM 649 O O . VAL A 1 82 ? -11.520 0.579 -4.341 1.00 91.44 82 VAL A O 1
ATOM 652 N N . VAL A 1 83 ? -13.030 0.607 -6.012 1.00 89.31 83 VAL A N 1
ATOM 653 C CA . VAL A 1 83 ? -12.245 1.416 -6.951 1.00 89.31 83 VAL A CA 1
ATOM 654 C C . VAL A 1 83 ? -13.097 2.599 -7.393 1.00 89.31 83 VAL A C 1
ATOM 656 O O . VAL A 1 83 ? -14.292 2.450 -7.650 1.00 89.31 83 VAL A O 1
ATOM 659 N N . GLY A 1 84 ? -12.497 3.785 -7.452 1.00 84.12 84 GLY A N 1
ATOM 660 C CA . GLY A 1 84 ? -13.140 4.955 -8.043 1.00 84.12 84 GLY A CA 1
ATOM 661 C C . GLY A 1 84 ? -13.065 4.902 -9.568 1.00 84.12 84 GLY A C 1
ATOM 662 O O . GLY A 1 84 ? -12.047 4.503 -10.125 1.00 84.12 84 GLY A O 1
ATOM 663 N N . ALA A 1 85 ? -14.115 5.344 -10.253 1.00 80.00 85 ALA A N 1
ATOM 664 C CA . ALA A 1 85 ? -14.050 5.619 -11.685 1.00 80.00 85 ALA A CA 1
ATOM 665 C C . ALA A 1 85 ? -13.726 7.104 -11.8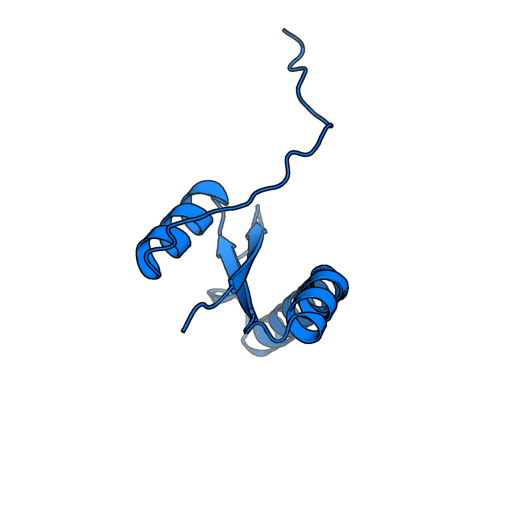87 1.00 80.00 85 ALA A C 1
ATOM 667 O O . ALA A 1 85 ? -14.428 7.966 -11.354 1.00 80.00 85 ALA A O 1
ATOM 668 N N . SER A 1 86 ? -12.683 7.426 -12.655 1.00 71.69 86 SER A N 1
ATOM 669 C CA . SER A 1 86 ? -12.478 8.804 -13.101 1.00 71.69 86 SER A CA 1
ATOM 670 C C . SER A 1 86 ? -13.437 9.097 -14.258 1.00 71.69 86 SER A C 1
ATOM 672 O O . SER A 1 86 ? -13.481 8.387 -15.264 1.00 71.69 86 SER A O 1
ATOM 674 N N . MET A 1 87 ? -14.236 10.156 -14.139 1.00 60.34 87 MET A N 1
ATOM 675 C CA . MET A 1 87 ? -15.083 10.623 -15.237 1.00 60.34 87 MET A CA 1
ATOM 676 C C . MET A 1 87 ? -14.238 11.495 -16.177 1.00 60.34 87 MET A C 1
ATOM 678 O O . MET A 1 87 ? -14.350 12.714 -16.179 1.00 60.34 87 MET A O 1
ATOM 682 N N . GLY A 1 88 ? -13.325 10.861 -16.917 1.00 57.16 88 GLY A N 1
ATOM 683 C CA . GLY A 1 88 ? -12.355 11.543 -17.782 1.00 57.16 88 GLY A CA 1
ATOM 684 C C . GLY A 1 88 ? -11.974 10.783 -19.055 1.00 57.16 88 GLY A C 1
ATOM 685 O O . GLY A 1 88 ? -10.936 11.076 -19.634 1.00 57.16 88 GLY A O 1
ATOM 686 N N . GLY A 1 89 ? -12.774 9.800 -19.494 1.00 54.47 89 GLY A N 1
ATOM 687 C CA . GLY A 1 89 ? -12.410 8.983 -20.662 1.00 54.47 89 GLY A CA 1
ATOM 688 C C . GLY A 1 89 ? -13.444 7.976 -21.179 1.00 54.47 89 GLY A C 1
ATOM 689 O O . GLY A 1 89 ? -13.075 7.088 -21.938 1.00 54.47 89 GLY A O 1
ATOM 690 N N . LEU A 1 90 ? -14.732 8.097 -20.831 1.00 54.00 90 LEU A N 1
ATOM 691 C CA . LEU A 1 90 ? -15.796 7.230 -21.382 1.00 54.00 90 LEU A CA 1
ATOM 692 C C . LEU A 1 90 ? -16.029 7.410 -22.902 1.00 54.00 90 LEU A C 1
ATOM 694 O O . LEU A 1 90 ? -16.788 6.650 -23.495 1.00 54.00 90 LEU A O 1
ATOM 698 N N . PHE A 1 91 ? -15.349 8.363 -23.550 1.00 56.66 91 PHE A N 1
ATOM 699 C CA . PHE A 1 91 ? -15.348 8.540 -25.001 1.00 56.66 91 PHE A CA 1
ATOM 700 C C . PHE A 1 91 ? -13.977 8.186 -25.590 1.00 56.66 91 PHE A C 1
ATOM 702 O O . PHE A 1 91 ? -13.098 9.039 -25.707 1.00 56.66 91 PHE A O 1
ATOM 709 N N . LYS A 1 92 ? -13.820 6.943 -26.056 1.00 53.69 92 LYS A N 1
ATOM 710 C CA . LYS A 1 92 ? -12.992 6.708 -27.246 1.00 53.69 92 LYS A CA 1
ATOM 711 C C . LYS A 1 92 ? -13.685 7.427 -28.405 1.00 53.69 92 LYS A C 1
ATOM 713 O O . LYS A 1 92 ? -14.853 7.155 -28.676 1.00 53.69 92 LYS A O 1
ATOM 718 N N . ARG A 1 93 ? -12.992 8.353 -29.074 1.00 49.53 93 ARG A N 1
ATOM 719 C CA . ARG A 1 93 ? -13.375 8.721 -30.442 1.00 49.53 93 ARG A CA 1
ATOM 720 C C . ARG A 1 93 ? -13.114 7.488 -31.310 1.00 49.53 93 ARG A C 1
ATOM 722 O O . ARG A 1 93 ? -12.058 6.874 -31.171 1.00 49.53 93 ARG A O 1
ATOM 729 N N . SER A 1 94 ? -14.141 7.124 -32.073 1.00 54.38 94 SER A N 1
ATOM 730 C CA . SER A 1 94 ? -14.175 6.089 -33.113 1.00 54.38 94 SER A CA 1
ATOM 731 C C . SER A 1 94 ? -12.912 6.036 -33.959 1.00 54.38 94 SER A C 1
ATOM 733 O O . SER A 1 94 ? -12.467 7.144 -34.343 1.00 54.38 94 SER A O 1
#

Sequence (94 aa):
MIIFKLIHVHAVGNFLPISQVCDDVAATYKKEIELETNQMFLPFKKMCEQRKVHVEVVVIESDDVASAVAEEVMKYAITKLVVGASMGGLFKRS

pLDDT: mean 84.46, std 12.31, range [49.53, 96.19]